Protein AF-A0A381UNQ1-F1 (afdb_monomer)

Radius of gyration: 19.64 Å; Cα contacts (8 Å, |Δi|>4): 133; chains: 1; bounding box: 47×34×49 Å

Sequence (131 aa):
MADEAVNIGPAPVAESYLNPNRILDAARSSASDAIHPGYGFLSENAAFARDCETAGMIFVGPHVHTIETMSDKAQARQVAEQAGVPVLAGIRSEDQSVTGLVSNGSILGFPLIIKPVSGGGGKGMHVARTP

Structure (mmCIF, N/CA/C/O backbone):
data_AF-A0A381UNQ1-F1
#
_entry.id   AF-A0A381UNQ1-F1
#
loop_
_atom_site.group_PDB
_atom_site.id
_atom_site.type_symbol
_atom_site.label_atom_id
_atom_site.label_alt_id
_atom_site.lab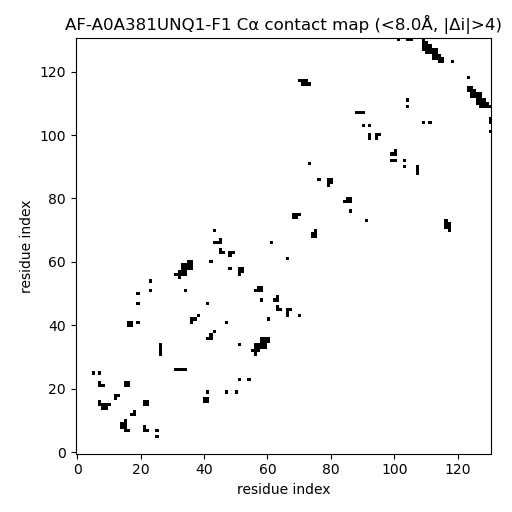el_comp_id
_atom_site.label_asym_id
_atom_site.label_entity_id
_atom_site.label_seq_id
_atom_site.pdbx_PDB_ins_code
_atom_site.Cartn_x
_atom_site.Cartn_y
_atom_site.Cartn_z
_atom_site.occupancy
_atom_site.B_iso_or_equiv
_atom_site.auth_seq_id
_atom_site.auth_comp_id
_atom_site.auth_asym_id
_atom_site.auth_atom_id
_atom_site.pdbx_PDB_model_num
ATOM 1 N N . MET A 1 1 ? -25.198 -2.420 4.940 1.00 80.25 1 MET A N 1
ATOM 2 C CA . MET A 1 1 ? -25.360 -1.321 5.919 1.00 80.25 1 MET A CA 1
ATOM 3 C C . MET A 1 1 ? -24.773 -1.796 7.234 1.00 80.25 1 MET A C 1
ATOM 5 O O . MET A 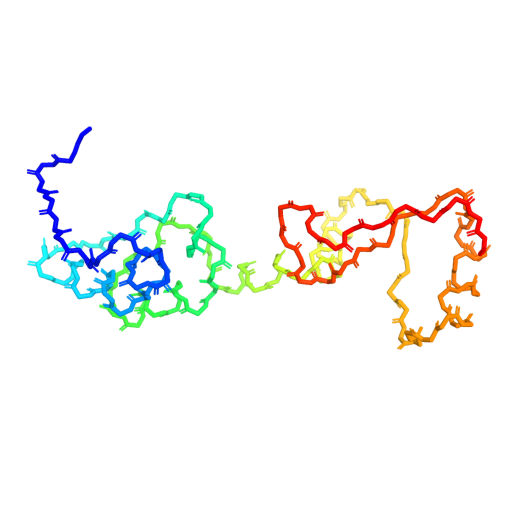1 1 ? -24.741 -3.004 7.422 1.00 80.25 1 MET A O 1
ATOM 9 N N . ALA A 1 2 ? -24.262 -0.883 8.060 1.00 96.00 2 ALA A N 1
ATOM 10 C CA . ALA A 1 2 ? -23.700 -1.215 9.370 1.00 96.00 2 ALA A CA 1
ATOM 11 C C . ALA A 1 2 ? -24.788 -1.189 10.454 1.00 96.00 2 ALA A C 1
ATOM 13 O O . ALA A 1 2 ? -25.776 -0.468 10.301 1.00 96.00 2 ALA A O 1
ATOM 14 N N . ASP A 1 3 ? -24.579 -1.950 11.525 1.00 96.94 3 ASP A N 1
ATOM 15 C CA . ASP A 1 3 ? -25.463 -1.984 12.697 1.00 96.94 3 ASP A CA 1
ATOM 16 C C . ASP A 1 3 ? -25.267 -0.756 13.605 1.00 96.94 3 ASP A C 1
ATOM 18 O O . ASP A 1 3 ? -26.219 -0.252 14.196 1.00 96.94 3 ASP A O 1
ATOM 22 N N . GLU A 1 4 ? -24.041 -0.227 13.653 1.00 96.81 4 GLU A N 1
ATOM 23 C CA . GLU A 1 4 ? -23.661 0.999 14.358 1.00 96.81 4 GLU A CA 1
ATOM 24 C C . GLU A 1 4 ? -22.804 1.896 13.449 1.00 96.81 4 GLU A C 1
ATOM 26 O O . GLU A 1 4 ? -22.106 1.417 12.550 1.00 96.81 4 GLU A O 1
ATOM 31 N N . ALA A 1 5 ? -22.853 3.212 13.672 1.00 96.62 5 ALA A N 1
ATOM 32 C CA . ALA A 1 5 ? -22.019 4.185 12.976 1.00 96.62 5 ALA A CA 1
ATOM 33 C C . ALA A 1 5 ? -21.370 5.164 13.964 1.00 96.62 5 ALA A C 1
ATOM 35 O O . ALA A 1 5 ? -22.059 5.840 14.726 1.00 96.62 5 ALA A O 1
ATOM 36 N N . VAL A 1 6 ? -20.042 5.288 13.893 1.00 97.12 6 VAL A N 1
ATOM 37 C CA . VAL A 1 6 ? -19.242 6.183 14.741 1.00 97.12 6 VAL A CA 1
ATOM 38 C C . VAL A 1 6 ? -18.739 7.367 13.916 1.00 97.12 6 VAL A C 1
ATOM 40 O O . VAL A 1 6 ? -18.191 7.198 12.826 1.00 97.12 6 VAL A O 1
ATOM 43 N N . ASN A 1 7 ? -18.904 8.587 14.435 1.00 97.25 7 ASN A N 1
ATOM 44 C CA . ASN A 1 7 ? -18.341 9.778 13.806 1.00 97.25 7 ASN A CA 1
ATOM 45 C C . ASN A 1 7 ? -16.830 9.858 14.076 1.00 97.25 7 ASN A C 1
ATOM 47 O O . ASN A 1 7 ? -16.403 10.180 15.182 1.00 97.25 7 ASN A O 1
ATOM 51 N N . ILE A 1 8 ? -16.032 9.610 13.040 1.00 97.56 8 ILE A N 1
ATOM 52 C CA . ILE A 1 8 ? -14.566 9.658 13.086 1.00 97.56 8 ILE A CA 1
ATOM 53 C C . ILE A 1 8 ? -13.990 11.024 12.696 1.00 97.56 8 ILE A C 1
ATOM 55 O O . ILE A 1 8 ? -12.778 11.163 12.595 1.00 97.56 8 ILE A O 1
ATOM 59 N N . GLY A 1 9 ? -14.798 12.057 12.455 1.00 97.31 9 GLY A N 1
ATOM 60 C CA . GLY A 1 9 ? -14.295 13.400 12.172 1.00 97.31 9 GLY A CA 1
ATOM 61 C C . GLY A 1 9 ? -15.001 14.191 11.087 1.00 97.31 9 GLY A C 1
ATOM 62 O O . GLY A 1 9 ? -16.020 13.761 10.552 1.00 97.31 9 GLY A O 1
ATOM 63 N N . PRO A 1 10 ? -14.468 15.387 10.784 1.00 97.25 10 PRO A N 1
ATOM 64 C CA . PRO A 1 10 ? -15.045 16.264 9.779 1.00 97.25 10 PRO A CA 1
ATOM 65 C C . PRO A 1 10 ? -14.849 15.705 8.359 1.00 97.25 10 PRO A C 1
ATOM 67 O O . PRO A 1 10 ? -14.089 14.766 8.128 1.00 97.25 10 PRO A O 1
ATOM 70 N N . ALA A 1 11 ? -15.537 16.317 7.390 1.00 96.75 11 ALA A N 1
ATOM 71 C CA . ALA A 1 11 ? -15.561 15.880 5.992 1.00 96.75 11 ALA A CA 1
ATOM 72 C C . ALA A 1 11 ? -14.184 15.737 5.298 1.00 96.75 11 ALA A C 1
ATOM 74 O O . ALA A 1 11 ? -14.065 14.861 4.436 1.00 96.75 11 ALA A O 1
ATOM 75 N N . PRO A 1 12 ? -13.140 16.539 5.607 1.00 97.44 12 PRO A N 1
ATOM 76 C CA . PRO A 1 12 ? -11.819 16.330 5.023 1.00 97.44 12 PRO A CA 1
ATOM 77 C C . PRO A 1 12 ? -11.271 14.931 5.337 1.00 97.44 12 PRO A C 1
ATOM 79 O O . PRO A 1 12 ? -11.115 14.547 6.495 1.00 97.44 12 PRO A O 1
ATOM 82 N N . VAL A 1 13 ? -10.929 14.165 4.296 1.00 95.56 13 VAL A N 1
ATOM 83 C CA . VAL A 1 13 ? -10.487 12.764 4.445 1.00 95.56 13 VAL A CA 1
ATOM 84 C C . VAL A 1 13 ? -9.213 12.621 5.277 1.00 95.56 13 VAL A C 1
ATOM 86 O O . VAL A 1 13 ? -9.077 11.646 6.006 1.00 95.56 13 VAL A O 1
ATOM 89 N N . ALA A 1 14 ? -8.314 13.610 5.218 1.00 96.38 14 ALA A N 1
ATOM 90 C CA . ALA A 1 14 ? -7.092 13.674 6.026 1.00 96.38 14 ALA A CA 1
ATOM 91 C C . ALA A 1 14 ? -7.377 13.710 7.538 1.00 96.38 14 ALA A C 1
ATOM 93 O O . ALA A 1 14 ? -6.578 13.231 8.337 1.00 96.38 14 ALA A O 1
ATOM 94 N N . GLU A 1 15 ? -8.527 14.258 7.926 1.00 96.62 15 GLU A N 1
ATOM 95 C CA . GLU A 1 15 ? -8.946 14.418 9.319 1.00 96.62 15 GLU A CA 1
ATOM 96 C C . GLU A 1 15 ? -9.908 13.310 9.782 1.00 96.62 15 GLU A C 1
ATOM 98 O O . GLU A 1 15 ? -10.292 13.288 10.951 1.00 96.62 15 GLU A O 1
ATOM 103 N N . SER A 1 16 ?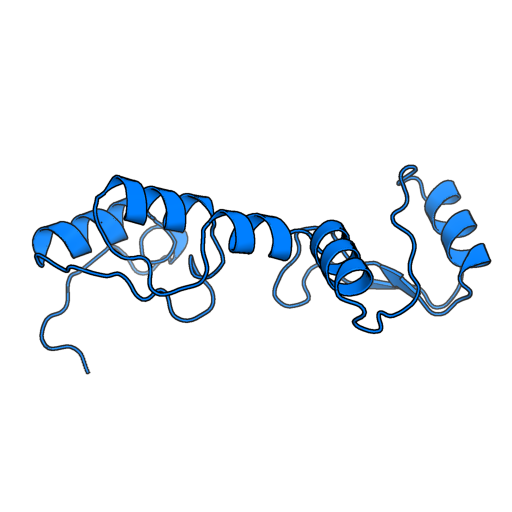 -10.284 12.395 8.880 1.00 97.25 16 SER A N 1
ATOM 104 C CA . SER A 1 16 ? -11.211 11.282 9.118 1.00 97.25 16 SER A CA 1
ATOM 105 C C . SER A 1 16 ? -10.618 9.945 8.644 1.00 97.25 16 SER A C 1
ATOM 107 O O . SER A 1 16 ? -9.821 9.346 9.358 1.00 97.25 16 SER A O 1
ATOM 109 N N . TYR A 1 17 ? -10.960 9.473 7.441 1.00 97.44 17 TYR A N 1
ATOM 110 C CA . TYR A 1 17 ? -10.608 8.131 6.943 1.00 97.44 17 TYR A CA 1
ATOM 111 C C . TYR A 1 17 ? -9.109 7.891 6.698 1.00 97.44 17 TYR A C 1
ATOM 113 O O . TYR A 1 17 ? -8.683 6.743 6.603 1.00 97.44 17 TYR A O 1
ATOM 121 N N . LEU A 1 18 ? -8.300 8.948 6.590 1.00 97.50 18 LEU A N 1
ATOM 122 C CA . LEU A 1 18 ? -6.836 8.863 6.506 1.00 97.50 18 LEU A CA 1
ATOM 123 C C . LEU A 1 18 ? -6.143 9.093 7.854 1.00 97.50 18 LEU A C 1
ATOM 125 O O . LEU A 1 18 ? -4.921 9.221 7.876 1.00 97.50 18 LEU A O 1
ATOM 129 N N . ASN A 1 19 ? -6.886 9.157 8.962 1.00 97.81 19 ASN A N 1
ATOM 130 C CA . ASN A 1 19 ? -6.324 9.312 10.298 1.00 97.81 19 ASN A CA 1
ATOM 131 C C . ASN A 1 19 ? -6.374 7.975 11.069 1.00 97.81 19 ASN A C 1
ATOM 133 O O . ASN A 1 19 ? -7.428 7.636 11.613 1.00 97.81 19 ASN A O 1
ATOM 137 N N . PRO A 1 20 ? -5.250 7.236 11.167 1.00 97.81 20 PRO A N 1
ATOM 138 C CA . PRO A 1 20 ? -5.173 5.942 11.851 1.00 97.81 20 PRO A CA 1
ATOM 139 C C . PRO A 1 20 ? -5.736 5.959 13.270 1.00 97.81 20 PRO A C 1
ATOM 141 O O . PRO A 1 20 ? -6.524 5.090 13.634 1.00 97.81 20 PRO A O 1
ATOM 144 N N . ASN A 1 21 ? -5.387 6.985 14.052 1.00 97.81 21 ASN A N 1
ATOM 145 C CA . ASN A 1 21 ? -5.768 7.080 15.459 1.00 97.81 21 ASN A CA 1
ATOM 146 C C . ASN A 1 21 ? -7.285 7.124 15.622 1.00 97.81 21 ASN A C 1
ATOM 148 O O . ASN A 1 21 ? -7.833 6.423 16.463 1.00 97.81 21 ASN A O 1
ATOM 152 N N . ARG A 1 22 ? -7.980 7.879 14.765 1.00 97.94 22 ARG A N 1
ATOM 153 C CA . ARG A 1 22 ? -9.441 7.987 14.838 1.00 97.94 22 ARG A CA 1
ATOM 154 C C . ARG A 1 22 ? -10.148 6.687 14.474 1.00 97.94 22 ARG A C 1
ATOM 156 O O . ARG A 1 22 ? -11.175 6.376 15.069 1.00 97.94 22 ARG A O 1
ATOM 163 N N . ILE A 1 23 ? -9.596 5.929 13.527 1.00 98.25 23 ILE A N 1
ATOM 164 C CA . ILE A 1 23 ? -10.133 4.612 13.168 1.00 98.25 23 ILE A CA 1
ATOM 165 C C . ILE A 1 23 ? -9.921 3.617 14.313 1.00 98.25 23 ILE A C 1
ATOM 167 O O . ILE A 1 23 ? -10.856 2.907 14.678 1.00 98.25 23 ILE A O 1
ATOM 171 N N . LEU A 1 24 ? -8.728 3.597 14.915 1.00 98.12 24 LEU A N 1
ATOM 172 C CA . LEU A 1 24 ? -8.429 2.729 16.056 1.00 98.12 24 LEU A CA 1
ATOM 173 C C . LEU A 1 24 ? -9.288 3.076 17.274 1.00 98.12 24 LEU A C 1
ATOM 175 O O . LEU A 1 24 ? -9.805 2.176 17.928 1.00 98.12 24 LEU A O 1
ATOM 179 N N . ASP A 1 25 ? -9.479 4.361 17.568 1.00 97.94 25 ASP A N 1
ATOM 180 C CA . ASP A 1 25 ? -10.312 4.801 18.689 1.00 97.94 25 ASP A CA 1
ATOM 181 C C . ASP A 1 25 ? -11.780 4.411 18.487 1.00 97.94 25 ASP A C 1
ATOM 183 O O . ASP A 1 25 ? -12.402 3.904 19.420 1.00 97.94 25 ASP A O 1
ATOM 187 N N . ALA A 1 26 ? -12.308 4.551 17.266 1.00 97.88 26 ALA A N 1
ATOM 188 C CA . ALA A 1 26 ? -13.656 4.094 16.933 1.00 97.88 26 ALA A CA 1
ATOM 189 C C . ALA A 1 26 ? -13.804 2.573 17.081 1.00 97.88 26 ALA A C 1
ATOM 191 O O . ALA A 1 26 ? -14.767 2.114 17.693 1.00 97.88 26 ALA A O 1
ATOM 192 N N . ALA A 1 27 ? -12.833 1.799 16.585 1.00 97.69 27 ALA A N 1
ATOM 193 C CA . ALA A 1 27 ? -12.837 0.343 16.712 1.00 97.69 27 ALA A CA 1
ATOM 194 C C . ALA A 1 27 ? -12.753 -0.112 18.180 1.00 97.69 27 ALA A C 1
ATOM 196 O O . ALA A 1 27 ? -13.424 -1.067 18.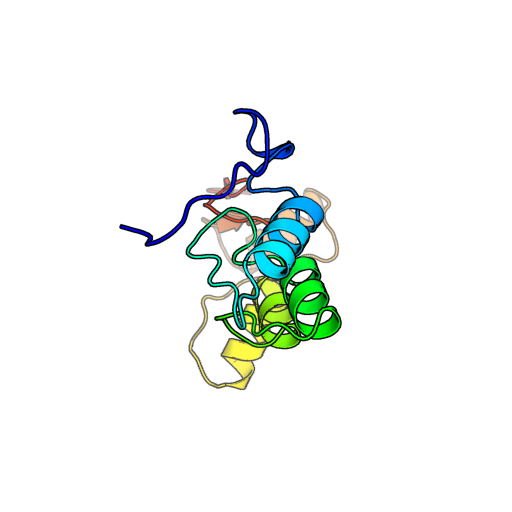567 1.00 97.69 27 ALA A O 1
ATOM 197 N N . ARG A 1 28 ? -11.985 0.595 19.024 1.00 96.50 28 ARG A N 1
ATOM 198 C CA . ARG A 1 28 ? -11.940 0.333 20.473 1.00 96.50 28 ARG A CA 1
ATOM 199 C C . ARG A 1 28 ? -13.275 0.652 21.131 1.00 96.50 28 ARG A C 1
ATOM 201 O O . ARG A 1 28 ? -13.748 -0.141 21.940 1.00 96.50 28 ARG A O 1
ATOM 208 N N . SER A 1 29 ? -13.880 1.796 20.803 1.00 96.44 29 SER A N 1
ATOM 209 C CA . SER A 1 29 ? -15.138 2.220 21.427 1.00 96.44 29 SER A CA 1
ATOM 210 C C . SER A 1 29 ? -16.308 1.305 21.082 1.00 96.44 29 SER A C 1
ATOM 212 O O . SER A 1 29 ? -17.176 1.103 21.924 1.00 96.44 29 SER A O 1
ATOM 214 N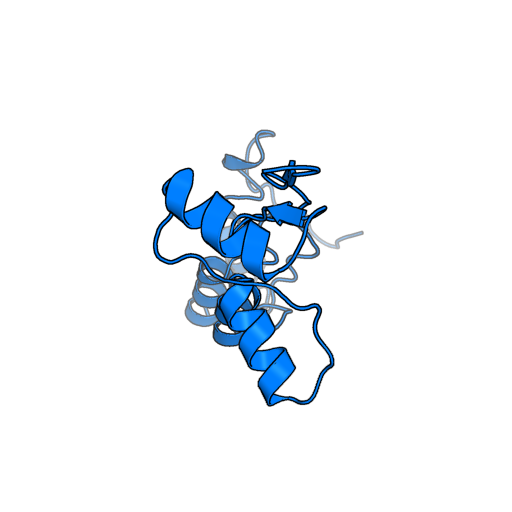 N . SER A 1 30 ? -16.308 0.724 19.879 1.00 95.88 30 SER A N 1
ATOM 215 C CA . SER A 1 30 ? -17.315 -0.247 19.441 1.00 95.88 30 SER A CA 1
ATOM 216 C C . SER A 1 30 ? -16.983 -1.692 19.829 1.00 95.88 30 SER A C 1
ATOM 218 O O . SER A 1 30 ? -17.709 -2.598 19.434 1.00 95.88 30 SER A O 1
ATOM 220 N N . ALA A 1 31 ? -15.888 -1.921 20.568 1.00 95.56 31 ALA A N 1
ATOM 221 C CA . ALA A 1 31 ? -15.389 -3.250 20.926 1.00 95.56 31 ALA A CA 1
ATOM 222 C C . ALA A 1 31 ? -15.227 -4.190 19.712 1.00 95.56 31 ALA A C 1
ATOM 224 O O . ALA A 1 31 ? -15.526 -5.379 19.786 1.00 95.56 31 ALA A O 1
ATOM 225 N N . SER A 1 32 ? -14.767 -3.647 18.584 1.00 97.38 32 SER A N 1
ATOM 226 C CA . SER A 1 32 ? -14.566 -4.411 17.354 1.00 97.38 32 SER A CA 1
ATOM 227 C C . SER A 1 32 ? -13.319 -5.288 17.436 1.00 97.38 32 SER A C 1
ATOM 229 O O . SER A 1 32 ? -12.236 -4.805 17.764 1.00 97.38 32 SER A O 1
ATOM 231 N N . ASP A 1 33 ? -13.444 -6.549 17.019 1.00 97.75 33 ASP A N 1
ATOM 232 C CA . ASP A 1 33 ? -12.312 -7.484 16.936 1.00 97.75 33 ASP A CA 1
ATOM 233 C C . ASP A 1 33 ? -11.407 -7.226 15.720 1.00 97.75 33 ASP A C 1
ATOM 235 O O . ASP A 1 33 ? -10.230 -7.595 15.709 1.00 97.75 33 ASP A O 1
ATOM 239 N N . ALA A 1 34 ? -11.960 -6.630 14.658 1.00 98.06 34 ALA A N 1
ATOM 240 C CA . ALA A 1 34 ? -11.302 -6.511 13.364 1.00 98.06 34 ALA A CA 1
ATOM 241 C C . ALA A 1 34 ? -11.608 -5.188 12.650 1.00 98.06 34 ALA A C 1
ATOM 243 O O . ALA A 1 34 ? -12.684 -4.609 12.801 1.00 98.06 34 ALA A O 1
ATOM 244 N N . ILE A 1 35 ? -10.673 -4.754 11.803 1.00 98.44 35 ILE A N 1
ATOM 245 C CA . ILE A 1 35 ? -10.813 -3.607 10.904 1.00 98.44 35 ILE A CA 1
ATOM 246 C C . ILE A 1 35 ? -10.636 -4.091 9.466 1.00 98.44 35 ILE A C 1
ATOM 248 O O . ILE A 1 35 ? -9.573 -4.582 9.086 1.00 98.44 35 ILE A O 1
ATOM 252 N N . HIS A 1 36 ? -11.670 -3.910 8.643 1.00 98.19 36 HIS A N 1
ATOM 253 C CA . HIS A 1 36 ? -11.601 -4.139 7.202 1.00 98.19 36 HIS A CA 1
ATOM 254 C C . HIS A 1 36 ? -11.427 -2.798 6.473 1.00 98.19 36 HIS A C 1
ATOM 256 O O . HIS A 1 36 ? -12.376 -2.016 6.414 1.00 98.19 36 HIS A O 1
ATOM 262 N N . PRO A 1 37 ? -10.261 -2.509 5.867 1.00 97.06 37 PRO A N 1
ATOM 263 C CA . PRO A 1 37 ? -9.987 -1.187 5.301 1.00 97.06 37 PRO A CA 1
ATOM 264 C C . PRO A 1 37 ? -10.592 -0.979 3.904 1.00 97.06 37 PRO A C 1
ATOM 266 O O . PRO A 1 37 ? -10.611 0.140 3.398 1.00 97.06 37 PRO A O 1
ATOM 269 N N . GLY A 1 38 ? -11.067 -2.046 3.253 1.00 95.81 38 GLY A N 1
ATOM 270 C CA . GLY A 1 38 ? -11.607 -1.962 1.898 1.00 95.81 38 GLY A CA 1
ATOM 271 C C . GLY A 1 38 ? -10.498 -1.682 0.885 1.00 95.81 38 GLY A C 1
ATOM 272 O O . GLY A 1 38 ? -9.520 -2.421 0.825 1.00 95.81 38 GLY A O 1
ATOM 273 N N . TYR A 1 39 ? -10.663 -0.625 0.092 1.00 92.75 39 TYR A N 1
ATOM 274 C CA . TYR A 1 39 ? -9.696 -0.171 -0.906 1.00 92.75 39 TYR A CA 1
ATOM 275 C C . TYR A 1 39 ? -9.446 1.336 -0.780 1.00 92.75 39 TYR A C 1
ATOM 277 O O . TYR A 1 39 ? -10.327 2.100 -0.379 1.00 92.75 39 TYR A O 1
ATOM 285 N N . GLY A 1 40 ? -8.255 1.779 -1.184 1.00 90.69 40 GLY A N 1
ATOM 286 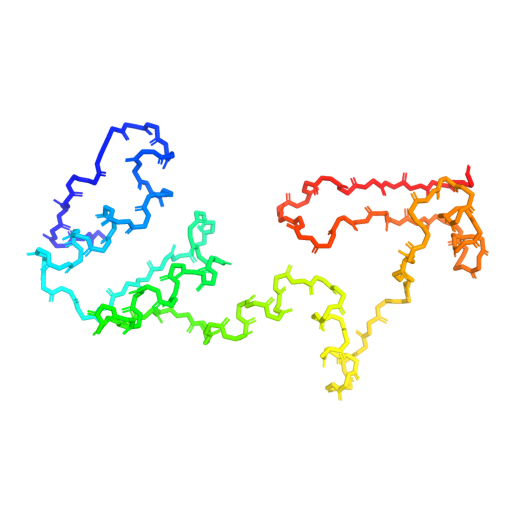C CA . GLY A 1 40 ? -7.831 3.163 -0.993 1.00 90.69 40 GLY A CA 1
ATOM 287 C C . GLY A 1 40 ? -7.645 3.505 0.490 1.00 90.69 40 GLY A C 1
ATOM 288 O O . GLY A 1 40 ? -7.576 2.631 1.348 1.00 90.69 40 GLY A O 1
ATOM 289 N N . PHE A 1 41 ? -7.551 4.796 0.803 1.00 95.06 41 PHE A N 1
ATOM 290 C CA . PHE A 1 41 ? -7.312 5.278 2.167 1.00 95.06 41 PHE A CA 1
ATOM 291 C C . PHE A 1 41 ? -6.110 4.593 2.843 1.00 95.06 41 PHE A C 1
ATOM 293 O O . PHE A 1 41 ? -4.973 4.803 2.426 1.00 95.06 41 PHE A O 1
ATOM 300 N N . LEU A 1 42 ? -6.364 3.785 3.874 1.00 95.81 42 LEU A N 1
ATOM 301 C CA . LEU A 1 42 ? -5.355 3.070 4.650 1.00 95.81 42 LEU A CA 1
ATOM 302 C C . LEU A 1 42 ? -5.235 1.583 4.256 1.00 95.81 42 LEU A C 1
ATOM 304 O O . LEU A 1 42 ? -4.517 0.846 4.923 1.00 95.81 42 LEU A O 1
ATOM 308 N N . SER A 1 43 ? -5.897 1.126 3.183 1.00 95.31 43 SER A N 1
ATOM 309 C CA . SER A 1 43 ? -5.934 -0.296 2.792 1.00 95.31 43 SER A CA 1
ATOM 310 C C . SER A 1 43 ? -4.577 -0.895 2.434 1.00 95.31 43 SER A C 1
ATOM 312 O O . SER A 1 43 ? -4.374 -2.091 2.596 1.00 95.31 43 SER A O 1
ATOM 314 N N . GLU A 1 44 ? -3.652 -0.070 1.948 1.00 92.81 44 GLU A N 1
ATOM 315 C CA . GLU A 1 44 ? -2.283 -0.462 1.581 1.00 92.81 44 GLU A CA 1
ATOM 316 C C . GLU A 1 44 ? -1.247 0.182 2.520 1.00 92.81 44 GLU A C 1
ATOM 318 O O . GLU A 1 44 ? -0.059 0.247 2.209 1.00 92.81 44 GLU A O 1
ATOM 323 N N . ASN A 1 45 ? -1.685 0.706 3.671 1.00 94.38 45 ASN A N 1
ATOM 324 C CA . ASN A 1 45 ? -0.805 1.367 4.624 1.00 94.38 45 ASN A CA 1
ATOM 325 C C . ASN A 1 45 ? -0.261 0.353 5.642 1.00 94.38 45 ASN A C 1
ATOM 327 O O . ASN A 1 45 ? -0.946 -0.033 6.588 1.00 94.38 45 ASN A O 1
ATOM 331 N N . ALA A 1 46 ? 0.997 -0.051 5.458 1.00 95.88 46 ALA A N 1
ATOM 332 C CA . ALA A 1 46 ? 1.668 -1.006 6.338 1.00 95.88 46 ALA A CA 1
ATOM 333 C C . ALA A 1 46 ? 1.757 -0.537 7.800 1.00 95.88 46 ALA A C 1
ATOM 335 O O . ALA A 1 46 ? 1.621 -1.353 8.710 1.00 95.88 46 ALA A O 1
ATOM 336 N N . ALA A 1 47 ? 1.959 0.764 8.036 1.00 97.00 47 ALA A N 1
ATOM 337 C CA . ALA A 1 47 ? 2.008 1.306 9.392 1.00 97.00 47 ALA A CA 1
ATOM 338 C C . ALA A 1 47 ? 0.653 1.137 10.091 1.00 97.00 47 ALA A C 1
ATOM 340 O O . ALA A 1 47 ? 0.603 0.626 11.201 1.00 97.00 47 ALA A O 1
ATOM 341 N N . PHE A 1 48 ? -0.448 1.433 9.399 1.00 97.88 48 PHE A N 1
ATOM 342 C CA . PHE A 1 48 ? -1.785 1.245 9.953 1.00 97.88 48 PHE A CA 1
ATOM 343 C C . PHE A 1 48 ? -2.112 -0.226 10.246 1.00 97.88 48 PHE A C 1
ATOM 345 O O . PHE A 1 48 ? -2.672 -0.528 11.298 1.00 97.88 48 PHE A O 1
ATOM 352 N N . ALA A 1 49 ? -1.737 -1.152 9.357 1.00 98.06 49 ALA A N 1
ATOM 353 C CA . ALA A 1 49 ? -1.901 -2.584 9.616 1.00 98.06 49 ALA A CA 1
ATOM 354 C C . ALA A 1 49 ? -1.129 -3.024 10.876 1.00 98.06 49 ALA A C 1
ATOM 356 O O . ALA A 1 49 ? -1.667 -3.749 11.712 1.00 98.06 49 ALA A O 1
ATOM 357 N N . ARG A 1 50 ? 0.095 -2.512 11.061 1.00 98.12 50 ARG A N 1
ATOM 358 C CA . ARG A 1 50 ? 0.917 -2.746 12.258 1.00 98.12 50 ARG A CA 1
ATOM 359 C C . ARG A 1 50 ? 0.297 -2.144 13.520 1.00 98.12 50 ARG A C 1
ATOM 361 O O . ARG A 1 50 ? 0.347 -2.762 14.583 1.00 98.12 50 ARG A O 1
ATOM 368 N N . ASP A 1 51 ? -0.299 -0.960 13.408 1.00 98.00 51 ASP A N 1
ATOM 369 C CA . ASP A 1 51 ? -0.986 -0.307 14.521 1.00 98.00 51 ASP A CA 1
ATOM 370 C C . ASP A 1 51 ? -2.238 -1.094 14.942 1.00 98.00 51 ASP A C 1
ATOM 372 O O . ASP A 1 51 ? -2.505 -1.214 16.138 1.00 98.00 51 ASP A O 1
ATOM 376 N N . CYS A 1 52 ? -2.967 -1.693 13.989 1.00 98.06 52 CYS A N 1
ATOM 377 C CA . CYS A 1 52 ? -4.086 -2.599 14.278 1.00 98.06 52 CYS A CA 1
ATOM 378 C C . CYS A 1 52 ? -3.614 -3.828 15.072 1.00 98.06 52 CYS A C 1
ATOM 380 O O . CYS A 1 52 ? -4.158 -4.101 16.142 1.00 98.06 52 CYS A O 1
ATOM 382 N N . GLU A 1 53 ? -2.565 -4.517 14.602 1.00 95.69 53 GLU A N 1
ATOM 383 C CA . GLU A 1 53 ? -1.984 -5.678 15.298 1.00 95.69 53 GLU A CA 1
ATOM 384 C C . GLU A 1 53 ? -1.504 -5.305 16.711 1.00 95.69 53 GLU A C 1
ATOM 386 O O . GLU A 1 53 ? -1.786 -6.009 17.680 1.00 95.69 53 GLU A O 1
ATOM 391 N N . THR A 1 54 ? -0.835 -4.156 16.849 1.00 96.88 54 THR A N 1
ATOM 392 C CA . THR A 1 54 ? -0.344 -3.643 18.141 1.00 96.88 54 THR A CA 1
ATOM 393 C C . THR A 1 54 ? -1.493 -3.296 19.091 1.00 96.88 54 THR A C 1
ATOM 395 O O . THR A 1 54 ? -1.370 -3.465 20.304 1.00 96.88 54 THR A O 1
ATOM 398 N N . ALA A 1 55 ? -2.627 -2.839 18.557 1.00 96.25 55 ALA A N 1
ATOM 399 C CA . ALA A 1 55 ? -3.847 -2.588 19.317 1.00 96.25 55 ALA A CA 1
ATOM 400 C C . ALA A 1 55 ? -4.631 -3.869 19.663 1.00 96.25 55 ALA A C 1
ATOM 402 O O . ALA A 1 55 ? -5.677 -3.766 20.304 1.00 96.25 55 ALA A O 1
ATOM 403 N N . GLY A 1 56 ? -4.148 -5.050 19.261 1.00 96.06 56 GLY A N 1
ATOM 404 C CA . GLY A 1 56 ? -4.821 -6.331 19.482 1.00 96.06 56 GLY A CA 1
ATOM 405 C C . GLY A 1 56 ? -6.009 -6.576 18.549 1.00 96.06 56 GLY A C 1
ATOM 406 O O . GLY A 1 56 ? -6.834 -7.435 18.842 1.00 96.06 56 GLY A O 1
ATOM 407 N N . MET A 1 57 ? -6.108 -5.829 17.447 1.00 97.00 57 MET A N 1
ATOM 408 C CA . MET A 1 57 ? -7.174 -5.956 16.453 1.00 97.00 57 MET A CA 1
ATOM 409 C C . MET A 1 57 ? -6.687 -6.710 15.218 1.00 97.00 57 MET A C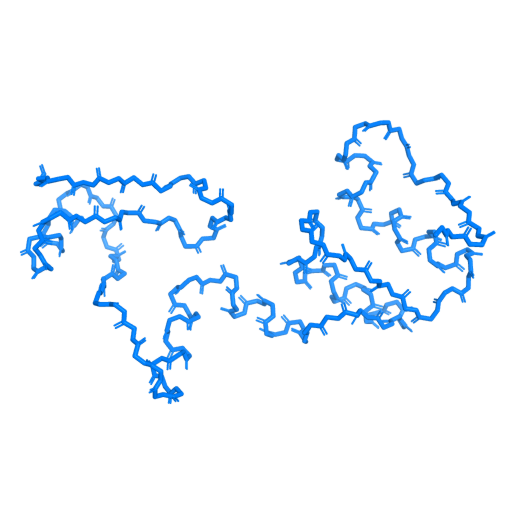 1
ATOM 411 O O . MET A 1 57 ? -5.537 -6.581 14.793 1.00 97.00 57 MET A O 1
ATOM 415 N N . ILE A 1 58 ? -7.592 -7.446 14.578 1.00 98.06 58 ILE A N 1
ATOM 416 C CA . ILE A 1 58 ? -7.319 -8.109 13.303 1.00 98.06 58 ILE A CA 1
ATOM 417 C C . ILE A 1 58 ? -7.409 -7.078 12.175 1.00 98.06 58 ILE A C 1
ATOM 419 O O . ILE A 1 58 ? -8.478 -6.537 11.890 1.00 98.06 58 ILE A O 1
ATOM 423 N N . PHE A 1 59 ? -6.305 -6.843 11.472 1.00 98.31 59 PHE A N 1
ATOM 424 C CA . PHE A 1 59 ? -6.356 -6.172 10.177 1.00 98.31 59 PHE A CA 1
ATOM 425 C C . PHE A 1 59 ? -6.826 -7.170 9.112 1.00 98.31 59 PHE A C 1
ATOM 427 O O . PHE A 1 59 ? -6.142 -8.156 8.834 1.00 98.31 59 PHE A O 1
ATOM 434 N N . VAL A 1 60 ? -7.998 -6.943 8.512 1.00 98.19 60 VAL A N 1
ATOM 435 C CA . VAL A 1 60 ? -8.538 -7.836 7.474 1.00 98.19 60 VAL A CA 1
ATOM 436 C C . VAL A 1 60 ? -7.857 -7.531 6.141 1.00 98.19 60 VAL A C 1
ATOM 438 O O . VAL A 1 60 ? -8.353 -6.759 5.320 1.00 98.19 60 VAL A O 1
ATOM 441 N N . GLY A 1 61 ? -6.688 -8.132 5.950 1.00 96.81 61 GLY A N 1
ATOM 442 C CA . GLY A 1 61 ? -5.836 -7.956 4.783 1.00 96.81 61 GLY A CA 1
ATOM 443 C C . GLY A 1 61 ? -4.588 -8.842 4.854 1.00 96.81 61 GLY A C 1
ATOM 444 O O . GLY A 1 61 ? -4.518 -9.750 5.684 1.00 96.81 61 GLY A O 1
ATOM 445 N N . PRO A 1 62 ? -3.605 -8.624 3.968 1.00 95.94 62 PRO A N 1
ATOM 446 C CA . PRO A 1 62 ? -2.341 -9.350 4.016 1.00 95.94 62 PRO A CA 1
ATOM 447 C C . PRO A 1 62 ? -1.491 -8.925 5.226 1.00 95.94 62 PRO A C 1
ATOM 449 O O . PRO A 1 62 ? -1.692 -7.855 5.799 1.00 95.94 62 PRO A O 1
ATOM 452 N N . HIS A 1 63 ? -0.503 -9.749 5.588 1.00 95.69 63 HIS A N 1
ATOM 453 C CA . HIS A 1 63 ? 0.446 -9.430 6.657 1.00 95.69 63 HIS A CA 1
ATOM 454 C C . HIS A 1 63 ? 1.202 -8.128 6.379 1.00 95.69 63 HIS A C 1
ATOM 456 O O . HIS A 1 63 ? 1.497 -7.810 5.225 1.00 95.69 63 HIS A O 1
ATOM 462 N N . VAL A 1 64 ? 1.609 -7.423 7.440 1.00 95.75 64 VAL A N 1
ATOM 463 C CA . VAL A 1 64 ? 2.326 -6.141 7.332 1.00 95.75 64 VAL A CA 1
ATOM 464 C C . VAL A 1 64 ? 3.535 -6.230 6.397 1.00 95.75 64 VAL A C 1
ATOM 466 O O . VAL A 1 64 ? 3.680 -5.401 5.504 1.00 95.75 64 VAL A O 1
ATOM 469 N N . HIS A 1 65 ? 4.354 -7.278 6.540 1.00 95.00 65 HIS A N 1
ATOM 470 C CA . HIS A 1 65 ? 5.514 -7.493 5.672 1.00 95.00 65 HIS A CA 1
ATOM 471 C C . HIS A 1 6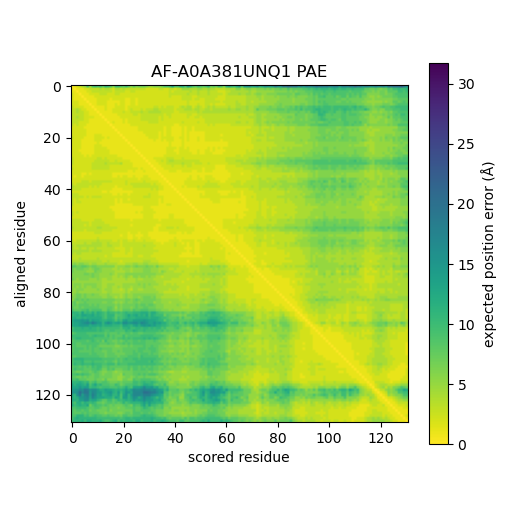5 ? 5.120 -7.617 4.193 1.00 95.00 65 HIS A C 1
ATOM 473 O O . HIS A 1 65 ? 5.772 -7.048 3.324 1.00 95.00 65 HIS A O 1
ATOM 479 N N . THR A 1 66 ? 4.014 -8.304 3.901 1.00 95.56 66 THR A N 1
ATOM 480 C CA . THR A 1 66 ? 3.491 -8.421 2.537 1.00 95.56 66 THR A CA 1
ATOM 481 C C . THR A 1 66 ? 3.050 -7.064 1.994 1.00 95.56 66 THR A C 1
ATOM 483 O O . THR A 1 66 ? 3.342 -6.766 0.839 1.00 95.56 66 THR A O 1
ATOM 486 N N . ILE A 1 67 ? 2.400 -6.219 2.801 1.00 94.56 67 ILE A N 1
ATOM 487 C CA . ILE A 1 67 ? 2.026 -4.856 2.385 1.00 94.56 67 ILE A CA 1
ATOM 488 C C . ILE A 1 67 ? 3.283 -4.046 2.043 1.00 94.56 67 ILE A C 1
ATOM 490 O O . ILE A 1 67 ? 3.348 -3.440 0.975 1.00 94.56 67 ILE A O 1
ATOM 494 N N . GLU A 1 68 ? 4.304 -4.079 2.903 1.00 92.25 68 GLU A N 1
ATOM 495 C CA . GLU A 1 68 ? 5.568 -3.358 2.690 1.00 92.25 68 GLU A CA 1
ATOM 496 C C . GLU A 1 68 ? 6.252 -3.803 1.396 1.00 92.25 68 GLU A C 1
ATOM 498 O O . GLU A 1 68 ? 6.516 -2.976 0.520 1.00 92.25 68 GLU A O 1
ATOM 503 N N . THR A 1 69 ? 6.457 -5.109 1.231 1.00 93.19 69 THR A N 1
ATOM 504 C CA . THR A 1 69 ? 7.103 -5.690 0.049 1.00 93.19 69 THR A CA 1
ATOM 505 C C . THR A 1 69 ? 6.347 -5.379 -1.238 1.00 93.19 69 THR A C 1
ATOM 507 O O . THR A 1 69 ? 6.963 -5.046 -2.249 1.00 93.19 69 THR A O 1
ATOM 510 N N . MET A 1 70 ? 5.016 -5.462 -1.217 1.00 91.44 70 MET A N 1
ATOM 511 C CA . MET A 1 70 ? 4.207 -5.252 -2.418 1.00 91.44 70 MET A CA 1
ATOM 512 C C . MET A 1 70 ? 4.016 -3.767 -2.758 1.00 91.44 70 MET A C 1
ATOM 514 O O . MET A 1 70 ? 3.698 -3.446 -3.904 1.00 91.44 70 MET A O 1
ATOM 518 N N . SER A 1 71 ? 4.244 -2.857 -1.804 1.00 87.12 71 SER A N 1
ATOM 519 C CA . SER A 1 71 ? 4.163 -1.406 -2.028 1.00 87.12 71 SER A CA 1
ATOM 520 C C . SER A 1 71 ? 5.360 -0.831 -2.800 1.00 87.12 71 SER A C 1
ATOM 522 O O . SER A 1 71 ? 5.240 0.207 -3.457 1.00 87.12 71 SER A O 1
ATOM 524 N N . ASP A 1 72 ? 6.505 -1.519 -2.773 1.00 88.06 72 ASP A N 1
ATOM 525 C CA . ASP A 1 72 ? 7.677 -1.203 -3.586 1.00 88.06 72 ASP A CA 1
ATOM 526 C C . ASP A 1 72 ? 7.637 -2.030 -4.877 1.00 88.06 72 ASP A C 1
ATOM 528 O O . ASP A 1 72 ? 7.846 -3.242 -4.880 1.00 88.06 72 ASP A O 1
ATOM 532 N N . LYS A 1 73 ? 7.403 -1.373 -6.017 1.00 87.12 73 LYS A N 1
ATOM 533 C CA . LYS A 1 73 ? 7.290 -2.063 -7.315 1.00 87.12 73 LYS A CA 1
ATOM 534 C C . LYS A 1 73 ? 8.540 -2.844 -7.716 1.00 87.12 73 LYS A C 1
ATOM 536 O O . LYS A 1 73 ? 8.416 -3.811 -8.467 1.00 87.12 73 LYS A O 1
ATOM 541 N N . ALA A 1 74 ? 9.726 -2.412 -7.293 1.00 87.06 74 ALA A N 1
ATOM 542 C CA . ALA A 1 74 ? 10.963 -3.115 -7.605 1.00 87.06 74 ALA A CA 1
ATOM 543 C C . ALA A 1 74 ? 11.085 -4.383 -6.752 1.00 87.06 74 ALA A C 1
ATOM 545 O O . ALA A 1 74 ? 11.375 -5.447 -7.297 1.00 87.06 74 ALA A O 1
ATOM 546 N N . GLN A 1 75 ? 10.784 -4.296 -5.454 1.00 89.81 75 GLN A N 1
ATOM 547 C CA . GLN A 1 75 ? 10.759 -5.474 -4.580 1.00 89.81 75 GLN A CA 1
ATOM 548 C C . GLN A 1 75 ? 9.655 -6.454 -4.984 1.00 89.81 75 GLN A C 1
ATOM 550 O O . GLN A 1 75 ? 9.922 -7.642 -5.141 1.00 89.81 75 GLN A O 1
ATOM 555 N N . ALA A 1 76 ? 8.442 -5.963 -5.247 1.00 91.50 76 ALA A N 1
ATOM 556 C CA . ALA A 1 76 ? 7.321 -6.775 -5.712 1.00 91.50 76 ALA A CA 1
ATOM 557 C C . ALA A 1 76 ? 7.661 -7.534 -7.005 1.00 91.50 76 ALA A C 1
ATOM 559 O O . ALA A 1 76 ? 7.352 -8.717 -7.141 1.00 91.50 76 ALA A O 1
ATOM 560 N N . ARG A 1 77 ? 8.345 -6.868 -7.946 1.00 91.00 77 ARG A N 1
ATOM 561 C CA . ARG A 1 77 ? 8.845 -7.497 -9.173 1.00 91.00 77 ARG A CA 1
ATOM 562 C C . ARG A 1 77 ? 9.856 -8.599 -8.865 1.00 91.00 77 ARG A C 1
ATOM 564 O O . ARG A 1 77 ? 9.729 -9.681 -9.423 1.00 91.00 77 ARG A O 1
ATOM 571 N N . GLN A 1 78 ? 10.830 -8.334 -7.999 1.00 90.88 78 GLN A N 1
ATOM 572 C CA . GLN A 1 78 ? 11.838 -9.325 -7.628 1.00 90.88 78 GLN A CA 1
ATOM 573 C C . GLN A 1 78 ? 11.194 -10.559 -6.980 1.00 90.88 78 GLN A C 1
ATOM 575 O O . GLN A 1 78 ? 11.547 -11.684 -7.324 1.00 90.88 78 GLN A O 1
ATOM 580 N N . VAL A 1 79 ? 10.219 -10.368 -6.088 1.00 94.44 79 VAL A N 1
ATOM 581 C CA . VAL A 1 79 ? 9.465 -11.472 -5.473 1.00 94.44 79 VAL A CA 1
ATOM 582 C C . VAL A 1 79 ? 8.683 -12.262 -6.524 1.00 94.44 79 VAL A C 1
ATOM 584 O O . VAL A 1 79 ? 8.696 -13.491 -6.496 1.00 94.44 79 VAL A O 1
ATOM 587 N N . ALA A 1 80 ? 8.050 -11.585 -7.486 1.00 94.62 80 ALA A N 1
ATOM 588 C CA . ALA A 1 80 ? 7.360 -12.244 -8.593 1.00 94.62 80 ALA A CA 1
ATOM 589 C C . ALA A 1 80 ? 8.323 -13.072 -9.468 1.00 94.62 80 ALA A C 1
ATOM 591 O O . ALA A 1 80 ? 8.033 -14.232 -9.758 1.00 94.62 80 ALA A O 1
ATOM 592 N N . GLU A 1 81 ? 9.487 -12.521 -9.828 1.00 93.56 81 GLU A N 1
ATOM 593 C CA . GLU A 1 81 ? 10.537 -13.228 -10.579 1.00 93.56 81 GLU A CA 1
ATOM 594 C C . GLU A 1 81 ? 11.030 -14.470 -9.820 1.00 93.56 81 GLU A C 1
ATOM 596 O O . GLU A 1 81 ? 11.105 -15.558 -10.392 1.00 93.56 81 GLU A O 1
ATOM 601 N N . GLN A 1 82 ? 11.307 -14.336 -8.518 1.00 95.06 82 GLN A N 1
ATOM 602 C CA . GLN A 1 82 ? 11.728 -15.446 -7.651 1.00 95.06 82 GLN A CA 1
ATOM 603 C C . GLN A 1 82 ? 10.658 -16.537 -7.529 1.00 95.06 82 GLN A C 1
ATOM 605 O O . GLN A 1 82 ? 10.989 -17.717 -7.434 1.00 95.06 82 GLN A O 1
ATOM 610 N N . ALA A 1 83 ? 9.380 -16.157 -7.569 1.00 96.56 83 ALA A N 1
ATOM 611 C CA . ALA A 1 83 ? 8.252 -17.082 -7.590 1.00 96.56 83 ALA A CA 1
ATOM 612 C C . ALA A 1 83 ? 8.003 -17.718 -8.975 1.00 96.56 83 ALA A C 1
ATOM 614 O O . ALA A 1 83 ? 7.050 -18.480 -9.134 1.00 96.56 83 ALA A O 1
ATOM 615 N N . GLY A 1 84 ? 8.827 -17.416 -9.986 1.00 96.38 84 GLY A N 1
ATOM 616 C CA . GLY A 1 84 ? 8.681 -17.940 -11.345 1.00 96.38 84 GLY A CA 1
ATOM 617 C C . GLY A 1 84 ? 7.549 -17.289 -12.145 1.00 96.38 84 GLY A C 1
ATOM 618 O O . GLY A 1 84 ? 7.149 -17.818 -13.184 1.00 96.38 84 GLY A O 1
ATOM 619 N N . VAL A 1 85 ? 7.020 -16.152 -11.684 1.00 97.25 85 VAL A N 1
ATOM 620 C CA . VAL A 1 85 ? 5.993 -15.395 -12.404 1.00 97.25 85 VAL A CA 1
ATOM 621 C C . VAL A 1 85 ? 6.662 -14.590 -13.522 1.00 97.25 85 VAL A C 1
ATOM 623 O O . VAL A 1 85 ? 7.598 -13.833 -13.254 1.00 97.25 85 VAL A O 1
ATOM 626 N N . PRO A 1 86 ? 6.192 -14.691 -14.779 1.00 95.19 86 PRO A N 1
ATOM 627 C CA . PRO A 1 86 ? 6.707 -13.863 -15.861 1.00 95.19 86 PRO A CA 1
ATOM 628 C C . PRO A 1 86 ? 6.468 -12.375 -15.585 1.00 95.19 86 PRO A C 1
ATOM 630 O O . PRO A 1 86 ? 5.336 -11.952 -15.347 1.00 95.19 86 PRO A O 1
ATOM 633 N N . VAL A 1 87 ? 7.521 -11.563 -15.681 1.00 93.25 87 VAL A N 1
ATOM 634 C CA . VAL A 1 87 ? 7.436 -10.104 -15.546 1.00 93.25 87 VAL A CA 1
ATOM 635 C C . VAL A 1 87 ? 7.978 -9.402 -16.788 1.00 93.25 87 VAL A C 1
ATOM 637 O O . VAL A 1 87 ? 8.860 -9.903 -17.482 1.00 93.25 87 VAL A O 1
ATOM 640 N N . LEU A 1 88 ? 7.463 -8.204 -17.069 1.00 91.12 88 LEU A N 1
ATOM 641 C CA . LEU A 1 88 ? 7.956 -7.368 -18.167 1.00 91.12 88 LEU A CA 1
ATOM 642 C C . LEU A 1 88 ? 9.390 -6.914 -17.897 1.00 91.12 88 LEU A C 1
ATOM 644 O O . LEU A 1 88 ? 9.679 -6.498 -16.781 1.00 91.12 88 LEU A O 1
ATOM 648 N N . ALA A 1 89 ? 10.274 -6.911 -18.896 1.00 87.81 89 ALA A N 1
ATOM 649 C CA . ALA A 1 89 ? 11.630 -6.368 -18.761 1.00 87.81 89 ALA A CA 1
ATOM 650 C C . ALA A 1 89 ? 11.617 -4.904 -18.272 1.00 87.81 89 ALA A C 1
ATOM 652 O O . ALA A 1 89 ? 10.726 -4.124 -18.612 1.00 87.81 89 ALA A O 1
ATOM 653 N N . GLY A 1 90 ? 12.575 -4.534 -17.426 1.00 89.38 90 GLY A N 1
ATOM 654 C CA . GLY A 1 90 ? 12.691 -3.184 -16.879 1.00 89.38 90 GLY A CA 1
ATOM 655 C C . GLY A 1 90 ? 13.950 -3.026 -16.034 1.00 89.38 90 GLY A C 1
ATOM 656 O O . GLY A 1 90 ? 14.499 -4.013 -15.554 1.00 89.38 90 GLY A O 1
ATOM 657 N N . ILE A 1 91 ? 14.403 -1.784 -15.862 1.00 89.12 91 ILE A N 1
ATOM 658 C CA . ILE A 1 91 ? 15.624 -1.436 -15.125 1.00 89.12 91 ILE A CA 1
ATOM 659 C C . ILE A 1 91 ? 15.259 -0.493 -13.980 1.00 89.12 91 ILE A C 1
ATOM 661 O O . ILE A 1 91 ? 14.571 0.510 -14.182 1.00 89.12 91 ILE A O 1
ATOM 665 N N . ARG A 1 92 ? 15.761 -0.792 -12.779 1.00 86.56 92 ARG A N 1
ATOM 666 C CA . ARG A 1 92 ? 15.818 0.170 -11.676 1.00 86.56 92 ARG A CA 1
ATOM 667 C C . ARG A 1 92 ? 17.101 0.978 -11.833 1.00 86.56 92 ARG A C 1
ATOM 669 O O . ARG A 1 92 ? 18.182 0.475 -11.558 1.00 86.56 92 ARG A O 1
ATOM 676 N N . SER A 1 93 ? 16.973 2.214 -12.301 1.00 84.31 93 SER A N 1
ATOM 677 C CA . SER A 1 93 ? 18.128 3.097 -12.459 1.00 84.31 93 SER A CA 1
ATOM 678 C C . SER A 1 93 ? 18.630 3.538 -11.084 1.00 84.31 93 SER A C 1
ATOM 680 O O . SER A 1 93 ? 17.873 4.146 -10.333 1.00 84.31 93 SER A O 1
ATOM 682 N N . GLU A 1 94 ? 19.878 3.250 -10.726 1.00 87.62 94 GLU A N 1
ATOM 683 C CA . GLU A 1 94 ? 20.496 3.866 -9.540 1.00 87.62 94 GLU A CA 1
ATOM 684 C C . GLU A 1 94 ? 20.845 5.334 -9.820 1.00 87.62 94 GLU A C 1
ATOM 686 O O . GLU A 1 94 ? 20.595 6.208 -8.993 1.00 87.62 94 GLU A O 1
ATOM 691 N N . ASP A 1 95 ? 21.318 5.619 -11.037 1.00 92.12 95 ASP A N 1
ATOM 692 C CA . ASP A 1 95 ? 21.505 6.976 -11.540 1.00 92.12 95 ASP A CA 1
ATOM 693 C C . ASP A 1 95 ? 20.168 7.554 -12.031 1.00 92.12 95 ASP A C 1
ATOM 695 O O . ASP A 1 95 ? 19.664 7.209 -13.101 1.00 92.12 95 ASP A O 1
ATOM 699 N N . GLN A 1 96 ? 19.568 8.429 -11.229 1.00 92.31 96 GLN A N 1
ATOM 700 C CA . GLN A 1 96 ? 18.307 9.105 -11.549 1.00 92.31 96 GLN A CA 1
ATOM 701 C C . GLN A 1 96 ? 18.499 10.376 -12.397 1.00 92.31 96 GLN A C 1
ATOM 703 O O . GLN A 1 96 ? 17.533 11.104 -12.636 1.00 92.31 96 GLN A O 1
ATOM 708 N N . SER A 1 97 ? 19.721 10.677 -12.851 1.00 94.50 97 SER A N 1
ATOM 709 C CA . SER A 1 97 ? 19.958 11.771 -13.792 1.00 94.50 97 SER A CA 1
ATOM 710 C C . SER A 1 97 ? 19.328 11.477 -15.157 1.00 94.50 97 SER A C 1
ATOM 712 O O . SER A 1 97 ? 19.129 10.324 -15.538 1.00 94.50 97 SER A O 1
ATOM 714 N N . VAL A 1 98 ? 19.051 12.528 -15.937 1.00 92.50 98 VAL A N 1
ATOM 715 C CA . VAL A 1 98 ? 18.546 12.381 -17.315 1.00 92.50 98 VAL A CA 1
ATOM 716 C C . VAL A 1 98 ? 19.470 11.477 -18.137 1.00 92.50 98 VAL A C 1
ATOM 718 O O . VAL A 1 98 ? 18.994 10.581 -18.825 1.00 92.50 98 VAL A O 1
ATOM 721 N N . THR A 1 99 ? 20.787 11.651 -18.011 1.00 95.00 99 THR A N 1
ATOM 722 C CA . THR A 1 99 ? 21.785 10.839 -18.719 1.00 95.00 99 THR A CA 1
ATOM 723 C C . THR A 1 99 ? 21.690 9.359 -18.349 1.00 95.00 99 THR A C 1
ATOM 725 O O . THR A 1 99 ? 21.646 8.509 -19.241 1.00 95.00 99 THR A O 1
ATOM 728 N N . GLY A 1 100 ? 21.615 9.038 -17.054 1.00 94.56 100 GLY A N 1
ATOM 729 C CA . GLY A 1 100 ? 21.475 7.660 -16.578 1.00 94.56 100 GLY A CA 1
ATOM 730 C C . GLY A 1 100 ? 20.178 7.009 -17.054 1.00 94.56 100 GLY A C 1
ATOM 731 O O . GLY A 1 100 ? 20.188 5.884 -17.562 1.00 94.56 100 GLY A O 1
ATOM 732 N N . LEU A 1 101 ? 19.067 7.745 -16.974 1.00 93.62 101 LEU A N 1
ATOM 733 C CA . LEU A 1 101 ? 17.760 7.280 -17.440 1.00 93.62 101 LEU A CA 1
ATOM 734 C C . LEU A 1 101 ? 17.736 7.035 -18.956 1.00 93.62 101 LEU A C 1
ATOM 736 O O . LEU A 1 101 ? 17.199 6.016 -19.389 1.00 93.62 101 LEU A O 1
ATOM 740 N N . VAL A 1 102 ? 18.348 7.909 -19.761 1.00 94.81 102 VAL A N 1
ATOM 741 C CA . VAL A 1 102 ? 18.451 7.744 -21.223 1.00 94.81 102 VAL A CA 1
ATOM 742 C C . VAL A 1 102 ? 19.333 6.554 -21.596 1.00 94.81 102 VAL A C 1
ATOM 744 O O . VAL A 1 102 ? 18.978 5.787 -22.495 1.00 94.81 102 VAL A O 1
ATOM 747 N N . SER A 1 103 ? 20.456 6.361 -20.898 1.00 95.00 103 SER A N 1
ATOM 748 C CA . SER A 1 103 ? 21.346 5.212 -21.108 1.00 95.00 103 SER A CA 1
ATOM 749 C C . SER A 1 103 ? 20.613 3.894 -20.843 1.00 95.00 103 SER A C 1
ATOM 751 O O . SER A 1 103 ? 20.530 3.032 -21.721 1.00 95.00 103 SER A O 1
ATOM 753 N N . ASN A 1 104 ? 19.963 3.781 -19.681 1.00 94.19 104 ASN A N 1
ATOM 754 C CA . ASN A 1 104 ? 19.155 2.614 -19.327 1.00 94.19 104 ASN A CA 1
ATOM 755 C C . ASN A 1 104 ? 17.974 2.413 -20.281 1.00 94.19 104 ASN A C 1
ATOM 757 O O . ASN A 1 104 ? 17.666 1.284 -20.668 1.00 94.19 104 ASN A O 1
ATOM 761 N N . GLY A 1 105 ? 17.332 3.501 -20.707 1.00 94.62 105 GLY A N 1
ATOM 762 C CA . GLY A 1 105 ? 16.245 3.433 -21.670 1.00 94.62 105 GLY A CA 1
ATOM 763 C C . GLY A 1 105 ? 16.694 2.940 -23.046 1.00 94.62 105 GLY A C 1
ATOM 764 O O . GLY A 1 105 ? 15.996 2.152 -23.679 1.00 94.62 105 GLY A O 1
ATOM 765 N N . SER A 1 106 ? 17.895 3.319 -23.478 1.00 94.81 106 SER A N 1
ATOM 766 C CA . SER A 1 106 ? 18.478 2.860 -24.743 1.00 94.81 106 SER A CA 1
ATOM 767 C C . SER A 1 106 ? 18.822 1.367 -24.718 1.00 94.81 106 SER A C 1
ATOM 769 O O . SER A 1 106 ? 18.679 0.703 -25.740 1.00 94.81 106 SER A O 1
ATOM 771 N N . ILE A 1 107 ? 19.210 0.824 -23.557 1.00 94.31 107 ILE A N 1
ATOM 772 C CA . ILE A 1 107 ? 19.446 -0.619 -23.369 1.00 94.31 107 ILE A CA 1
ATOM 773 C C . ILE A 1 107 ? 18.139 -1.416 -23.497 1.00 94.31 107 ILE A C 1
ATOM 775 O O . ILE A 1 107 ? 18.121 -2.465 -24.137 1.00 94.31 107 ILE A O 1
ATOM 779 N N . LEU A 1 108 ? 17.046 -0.931 -22.896 1.00 94.50 108 LEU A N 1
ATOM 780 C CA . LEU A 1 108 ? 15.737 -1.600 -22.949 1.00 94.50 108 LEU A CA 1
ATOM 781 C C . LEU A 1 108 ? 15.002 -1.406 -24.282 1.00 94.50 108 LEU A C 1
ATOM 783 O O . LEU A 1 108 ? 14.220 -2.270 -24.675 1.00 94.50 108 LEU A O 1
ATOM 787 N N . GLY A 1 109 ? 15.242 -0.282 -24.956 1.00 94.94 109 GLY A N 1
ATOM 788 C CA . GLY A 1 109 ? 14.540 0.134 -26.165 1.00 94.94 109 GLY A CA 1
ATOM 789 C C . GLY A 1 109 ? 13.256 0.916 -25.871 1.00 94.94 109 GLY A C 1
ATOM 790 O O . GLY A 1 109 ? 12.446 0.547 -25.025 1.00 94.94 109 GLY A O 1
ATOM 791 N N . PHE A 1 110 ? 13.055 2.013 -26.602 1.00 94.69 110 PHE A N 1
ATOM 792 C CA . PHE A 1 110 ? 11.840 2.830 -26.537 1.00 94.69 110 PHE A CA 1
ATOM 793 C C . PHE A 1 110 ? 10.718 2.253 -27.427 1.00 94.69 110 PHE A C 1
ATOM 795 O O . PHE A 1 110 ? 11.021 1.633 -28.449 1.00 94.69 110 PHE A O 1
ATOM 802 N N . PRO A 1 111 ? 9.422 2.474 -27.107 1.00 95.81 111 PRO A N 1
ATOM 803 C CA . PRO A 1 111 ? 8.895 3.314 -26.028 1.00 95.81 111 PRO A CA 1
ATOM 804 C C . PRO A 1 111 ? 8.939 2.647 -24.646 1.00 95.81 111 PRO A C 1
ATOM 806 O O . PRO A 1 111 ? 8.781 1.437 -24.510 1.00 95.81 111 PRO A O 1
ATOM 809 N N . LEU A 1 112 ? 9.073 3.472 -23.608 1.00 95.31 112 LEU A N 1
ATOM 810 C CA . LEU A 1 112 ? 9.170 3.065 -22.208 1.00 95.31 112 LEU A CA 1
ATOM 811 C C . LEU A 1 112 ? 8.102 3.735 -21.348 1.00 95.31 112 LEU A C 1
ATOM 813 O O . LEU A 1 112 ? 7.565 4.793 -21.684 1.00 95.31 112 LEU A O 1
ATOM 817 N N . ILE A 1 113 ? 7.834 3.133 -20.191 1.00 94.25 113 ILE A N 1
ATOM 818 C CA . ILE A 1 113 ? 7.043 3.742 -19.124 1.00 94.25 113 ILE A CA 1
ATOM 819 C C . ILE A 1 113 ? 7.916 3.946 -17.887 1.00 94.25 113 ILE A C 1
ATOM 821 O O . ILE A 1 113 ? 8.418 2.993 -17.293 1.00 94.25 113 ILE A O 1
ATOM 825 N N . ILE A 1 114 ? 8.076 5.200 -17.485 1.00 92.25 114 ILE A N 1
ATOM 826 C CA . ILE A 1 114 ? 8.747 5.587 -16.248 1.00 92.25 114 ILE A CA 1
ATOM 827 C C . ILE A 1 114 ? 7.709 5.516 -15.132 1.00 92.25 114 ILE A C 1
ATOM 829 O O . ILE A 1 114 ? 6.620 6.082 -15.257 1.00 92.25 114 ILE A O 1
ATOM 833 N N . LYS A 1 115 ? 8.022 4.794 -14.052 1.00 90.75 115 LYS A N 1
ATOM 834 C CA . LYS A 1 115 ? 7.121 4.610 -12.909 1.00 90.75 115 LYS A CA 1
ATOM 835 C C . LYS A 1 115 ? 7.846 4.933 -11.601 1.00 90.75 115 LYS A C 1
ATOM 837 O O . LYS A 1 115 ? 8.917 4.375 -11.373 1.00 90.75 115 LYS A O 1
ATOM 842 N N . PRO A 1 116 ? 7.257 5.740 -10.703 1.00 88.88 116 PRO A N 1
ATOM 843 C CA . PRO A 1 116 ? 7.776 5.899 -9.353 1.00 88.88 116 PRO A CA 1
ATOM 844 C C . PRO A 1 116 ? 7.619 4.585 -8.584 1.00 88.88 116 PRO A C 1
ATOM 846 O O . PRO A 1 116 ? 6.603 3.888 -8.735 1.00 88.88 116 PRO A O 1
ATOM 849 N N . VAL A 1 117 ? 8.608 4.286 -7.741 1.00 84.31 117 VAL A N 1
ATOM 850 C CA . VAL A 1 117 ? 8.669 3.053 -6.943 1.00 84.31 117 VAL A CA 1
ATOM 851 C C . VAL A 1 117 ? 7.456 2.932 -6.015 1.00 84.31 117 VAL A C 1
ATOM 853 O O . VAL A 1 117 ? 6.809 1.892 -6.024 1.00 84.31 117 VAL A O 1
ATOM 856 N N . SER A 1 118 ? 7.077 4.023 -5.337 1.00 78.56 118 SER A N 1
ATOM 857 C CA . SER A 1 118 ? 6.001 4.057 -4.324 1.00 78.56 118 SER A CA 1
ATOM 858 C C . SER A 1 118 ? 4.709 4.754 -4.790 1.00 78.56 118 SER A C 1
ATOM 860 O O . SER A 1 118 ? 3.947 5.277 -3.982 1.00 78.56 118 SER A O 1
ATOM 862 N N . GLY A 1 119 ? 4.459 4.846 -6.101 1.00 70.56 119 GLY A N 1
ATOM 863 C CA . GLY A 1 119 ? 3.244 5.494 -6.623 1.00 70.56 119 GLY A CA 1
ATOM 864 C C . GLY A 1 119 ? 2.055 4.539 -6.764 1.00 70.56 119 GLY A C 1
ATOM 865 O O . GLY A 1 119 ? 2.195 3.499 -7.407 1.00 70.56 119 GLY A O 1
ATOM 866 N N . GLY A 1 120 ? 0.879 4.933 -6.269 1.00 73.50 120 GLY A N 1
ATOM 867 C CA . GLY A 1 120 ? -0.398 4.223 -6.441 1.00 73.50 120 GLY A CA 1
ATOM 868 C C . GLY A 1 120 ? -1.364 4.925 -7.408 1.00 73.50 120 GLY A C 1
ATOM 869 O O . GLY A 1 120 ? -1.212 6.110 -7.719 1.00 73.50 120 GLY A O 1
ATOM 870 N N . GLY A 1 121 ? -2.365 4.194 -7.911 1.00 75.88 121 GLY A N 1
ATOM 871 C CA . GLY A 1 121 ? -3.462 4.763 -8.715 1.00 75.88 121 GLY A CA 1
ATOM 872 C C . GLY A 1 121 ? -3.037 5.431 -10.030 1.00 75.88 121 GLY A C 1
ATOM 873 O O . GLY A 1 121 ? -3.704 6.344 -10.506 1.00 75.88 121 GLY A O 1
ATOM 874 N N . GLY A 1 122 ? -1.891 5.030 -10.587 1.00 79.12 122 GLY A N 1
ATOM 875 C CA . GLY A 1 122 ? -1.350 5.556 -11.843 1.00 79.12 122 GLY A CA 1
ATOM 876 C C . GLY A 1 122 ? -0.672 6.930 -11.763 1.00 79.12 122 GLY A C 1
ATOM 877 O O . GLY A 1 122 ? -0.256 7.468 -12.789 1.00 79.12 122 GLY A O 1
ATOM 878 N N . LYS A 1 123 ? -0.511 7.496 -10.563 1.00 80.81 123 LYS A N 1
ATOM 879 C CA . LYS A 1 123 ? 0.131 8.803 -10.369 1.00 80.81 123 LYS A CA 1
ATOM 880 C C . LYS A 1 123 ? 1.640 8.740 -10.633 1.00 80.81 123 LYS A C 1
ATOM 882 O O . LYS A 1 123 ? 2.314 7.795 -10.224 1.00 80.81 123 LYS A O 1
ATOM 887 N N . GLY A 1 124 ? 2.159 9.769 -11.306 1.00 86.81 124 GLY A N 1
ATOM 888 C CA . GLY A 1 124 ? 3.587 9.929 -11.607 1.00 86.81 124 GLY A CA 1
ATOM 889 C C . GLY A 1 124 ? 4.131 9.000 -12.695 1.00 86.81 124 GLY A C 1
ATOM 890 O O . GLY A 1 124 ? 5.341 8.941 -12.881 1.00 86.81 124 GLY A O 1
ATOM 891 N N . MET A 1 125 ? 3.274 8.254 -13.401 1.00 92.25 125 MET A N 1
ATOM 892 C CA . MET A 1 125 ? 3.712 7.438 -14.533 1.00 92.25 125 MET A CA 1
ATOM 893 C C . MET A 1 125 ? 3.789 8.280 -15.806 1.00 92.25 125 MET A C 1
ATOM 895 O O . MET A 1 125 ? 2.834 8.978 -16.144 1.00 92.25 125 MET A O 1
ATOM 899 N N . HIS A 1 126 ? 4.893 8.165 -16.540 1.00 93.00 126 HIS A N 1
ATOM 900 C CA . HIS A 1 126 ? 5.108 8.898 -17.787 1.00 93.00 126 HIS A CA 1
ATOM 901 C C . HIS A 1 126 ? 5.558 7.959 -18.902 1.00 93.00 126 HIS A C 1
ATOM 903 O O . HIS A 1 126 ? 6.380 7.073 -18.682 1.00 93.00 126 HIS A O 1
ATOM 909 N N . VAL A 1 127 ? 5.023 8.156 -20.109 1.00 95.69 127 VAL A N 1
ATOM 910 C CA . VAL A 1 127 ? 5.464 7.424 -21.302 1.00 95.69 127 VAL A CA 1
ATOM 911 C C . VAL A 1 127 ? 6.575 8.219 -21.977 1.00 95.69 127 VAL A C 1
ATOM 913 O O . VAL A 1 127 ? 6.344 9.348 -22.407 1.00 95.69 127 VAL A O 1
ATOM 916 N N . ALA A 1 128 ? 7.751 7.614 -22.108 1.00 95.19 128 ALA A N 1
ATOM 917 C CA . ALA A 1 128 ? 8.850 8.136 -22.909 1.00 95.19 128 ALA A CA 1
ATOM 918 C C . ALA A 1 128 ? 8.850 7.405 -24.254 1.00 95.19 128 ALA A C 1
ATOM 920 O O . ALA A 1 128 ? 8.987 6.185 -24.309 1.00 95.19 128 ALA A O 1
ATOM 921 N N . ARG A 1 129 ? 8.625 8.130 -25.352 1.00 97.00 129 ARG A N 1
ATOM 922 C CA . ARG A 1 129 ? 8.550 7.527 -26.698 1.00 97.00 129 ARG A CA 1
ATOM 923 C C . ARG A 1 129 ? 9.901 7.472 -27.402 1.00 97.00 129 ARG A C 1
ATOM 925 O O . ARG A 1 129 ? 10.076 6.658 -28.299 1.00 97.00 129 ARG A O 1
ATOM 932 N N . THR A 1 130 ? 10.812 8.338 -26.991 1.00 95.31 130 THR A N 1
ATO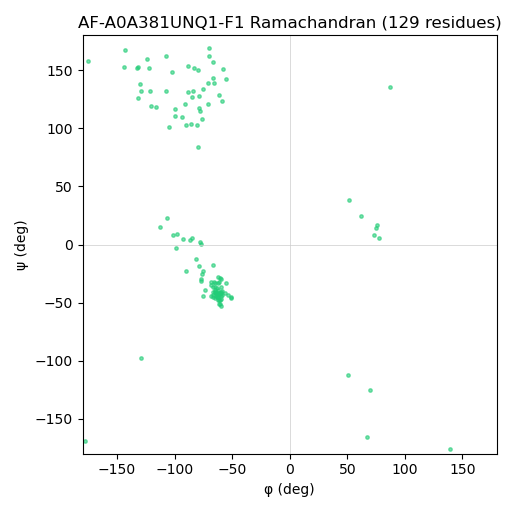M 933 C CA . THR A 1 130 ? 12.164 8.529 -27.514 1.00 95.31 130 THR A CA 1
ATOM 934 C C . THR A 1 130 ? 13.091 8.839 -26.334 1.00 95.31 130 THR A C 1
ATOM 936 O O . THR A 1 130 ? 12.563 9.120 -25.249 1.00 95.31 130 THR A O 1
ATOM 939 N N . PRO A 1 131 ? 14.422 8.798 -26.540 1.00 93.31 131 PRO A N 1
ATOM 940 C CA . PRO A 1 131 ? 15.394 9.346 -25.596 1.00 93.31 131 PRO A CA 1
ATOM 941 C C . PRO A 1 131 ? 15.024 10.741 -25.088 1.00 93.31 131 PRO A C 1
ATOM 943 O O . PRO A 1 131 ? 14.466 11.528 -25.892 1.00 93.31 131 PRO A O 1
#

Nearest PDB structures (foldseek):
  2vpq-assembly1_A  TM=9.535E-01  e=8.298E-10  Staphylococcus aureus
  7kct-assembly1_B  TM=9.258E-01  e=1.911E-09  Hydrogenobacter thermophilus
  8jak-assembly1_F  TM=7.457E-01  e=1.668E-10  Homo sapiens
  7ybu-assembly1_A  TM=6.747E-01  e=3.603E-10  Homo sapiens
  7kc7-assembly1_B  TM=6.538E-01  e=8.298E-10  Hydrogenobacter thermophilus

Organism: NCBI:txid408172

pLDDT: mean 93.73, std 5.16, range [70.56, 98.44]

Foldseek 3Di:
DDPDDDDLDDPPCVSGLLDLVSVLVVCVVVVHQEDENDDPRCNLPLVSCVVCVVSNHHYPHDHSVCSVQCQFPVSVVVVCVVVVHDDDDDDDQPPPDPVSVQVRCVVNDDFDWDDDRRDPPCPPIDTDGHD

Solvent-accessible surface area (backbone atoms only — not comparable to full-atom values): 7978 Å² total; per-residue (Å²): 136,76,97,73,86,77,89,48,60,60,90,56,51,72,61,17,73,59,27,63,66,44,53,53,51,49,34,58,76,69,68,48,65,58,48,72,56,77,74,58,82,53,46,76,34,35,67,53,42,45,50,30,50,73,71,72,26,44,51,64,66,77,56,45,68,55,36,52,42,58,51,31,51,65,54,34,46,50,54,35,49,74,72,69,44,90,74,82,88,84,80,87,67,85,49,80,48,71,68,43,46,40,53,56,41,63,75,73,46,69,66,43,75,50,69,53,54,76,52,64,96,75,50,77,56,45,79,40,72,61,125

InterPro domains:
  IPR005479 Carbamoyl phosphate synthase, ATP-binding domain [PF02786] (72-130)
  IPR005481 Biotin carboxylase-like, N-terminal domain [PF00289] (1-67)
  IPR011761 ATP-grasp fold [PS50975] (77-130)
  IPR011764 Biotin carboxylation domain [PS50979] (1-131)
  IPR016185 Pre-ATP-grasp domain superfamily [SSF52440] (1-70)
  IPR050856 Biotin-dependent Carboxylase Complex [PTHR18866] (1-130)

Secondary structure (DSSP, 8-state):
--S-------SSGGGTTT-HHHHHHHHHHTT-SEE---SSTTTT-HHHHHHHHHTT-EESSS-HHHHHHHHSHHHHHHHHHHTT---------S--SHHHHHHHHHHH-SSEEE--TT--TTTT-EEE---

Mean predicted aligned error: 4.56 Å